Protein AF-A0A7E4VD84-F1 (afdb_monomer)

InterPro domains:
  IPR045860 Snake toxin-like superfamily [SSF57302] (5-70)

Nearest PDB structures (foldseek):
  1ywh-assembly2_C  TM=7.092E-01  e=3.746E+00  Homo sapiens
  6k62-assembly1_A  TM=5.270E-01  e=1.146E+00  Xanthomonas campestris pv. campestris str. 8004
  9b3k-assembly1_L  TM=2.750E-01  e=7.522E+00  Homo sapiens
  6mkd-assembly1_A  TM=3.014E-01  e=9.271E+00  Mus musculus

Secondary structure (DSSP, 8-state):
--SSS-----SSTT--EEEEEEEEETTEEEEEEEE-HHHHTTSTT-EEEEEETTEEEEEEEE-SSTTTTS--------HHHHHHHHHHHHH-

pLDDT: mean 76.94, std 16.7, range [30.11, 93.81]

Foldseek 3Di:
DCDPNDDDDAPDLLKWKKWKWWCPDPVDIDIDIDIDNVVCVVPEQHWDWDQDPNITMIMGIYNPDPPPRPDPPPPPVPVVVVVVVVVVVVVD

Radius of gyration: 18.11 Å; Cα contacts (8 Å, |Δi|>4): 133; chains: 1; bounding box: 52×37×32 Å

Organism: Panagrellus redivivus (NCBI:txid6233)

Sequence (92 aa):
MEYGSTSEECESETDYCYRFVADLNILSNVKKGGCSTYRCFLNQNKCIKQKIQGYDVDFCCCNKRDFCNTAHNRYNLSLFGLLFVFVFNYFV

Solvent-accessible surface area (backbone atoms only — not comparable to full-atom values): 5600 Å² total; per-residue (Å²): 84,72,70,66,103,52,52,71,80,66,92,48,95,76,33,19,32,30,25,41,37,35,50,76,50,102,88,42,70,51,75,51,71,51,67,35,42,79,86,25,68,93,36,69,67,37,71,47,77,46,75,57,97,86,28,53,30,42,43,33,23,28,67,90,52,88,63,60,49,51,82,78,80,77,70,78,78,52,70,68,63,58,50,55,53,54,52,54,65,70,76,102

Structure (mmCIF, N/CA/C/O backbone):
data_AF-A0A7E4VD84-F1
#
_entry.id   AF-A0A7E4VD84-F1
#
loop_
_atom_site.group_PDB
_atom_site.id
_atom_site.type_symbol
_atom_site.label_atom_id
_atom_site.label_alt_id
_atom_site.label_comp_id
_atom_site.label_asym_id
_atom_site.label_entity_id
_atom_site.label_seq_id
_atom_site.pdbx_PDB_ins_code
_atom_site.Cartn_x
_atom_site.Cartn_y
_atom_site.Cartn_z
_atom_site.occupancy
_atom_site.B_iso_or_equiv
_atom_site.auth_seq_id
_atom_site.auth_comp_id
_atom_site.auth_asym_id
_atom_site.auth_atom_id
_atom_site.pdbx_PDB_model_num
ATOM 1 N N . MET A 1 1 ? -7.196 4.182 -14.602 1.00 48.03 1 MET A N 1
ATOM 2 C CA . MET A 1 1 ? -7.545 3.860 -13.194 1.00 48.03 1 MET A CA 1
ATOM 3 C C . MET A 1 1 ? -9.021 4.221 -12.889 1.00 48.03 1 MET A C 1
ATOM 5 O O . MET A 1 1 ? -9.574 5.055 -13.569 1.00 48.03 1 MET A O 1
ATOM 9 N N . GLU A 1 2 ? -9.759 3.571 -11.991 1.00 30.11 2 GLU A N 1
ATOM 10 C CA . GLU A 1 2 ? -11.136 4.002 -11.648 1.00 30.11 2 GLU A CA 1
ATOM 11 C C . GLU A 1 2 ? -11.346 3.729 -10.159 1.00 30.11 2 GLU A C 1
ATOM 13 O O . GLU A 1 2 ? -11.243 2.591 -9.695 1.00 30.11 2 GLU A O 1
ATOM 18 N N . TYR A 1 3 ? -11.544 4.801 -9.397 1.00 36.00 3 TYR A N 1
ATOM 19 C CA . TYR A 1 3 ? -11.779 4.819 -7.958 1.00 36.00 3 TYR A CA 1
ATOM 20 C C . TYR A 1 3 ? -12.824 5.902 -7.647 1.00 36.00 3 TYR A C 1
ATOM 22 O O . TYR A 1 3 ? -12.490 7.056 -7.394 1.00 36.00 3 TYR A O 1
ATOM 30 N N . GLY A 1 4 ? -14.108 5.585 -7.840 1.00 52.66 4 GLY A N 1
ATOM 31 C CA . GLY A 1 4 ? -15.006 6.625 -8.365 1.00 52.66 4 GLY A CA 1
ATOM 32 C C . GLY A 1 4 ? -14.537 7.030 -9.772 1.00 52.66 4 GLY A C 1
ATOM 33 O O . GLY A 1 4 ? -13.541 6.510 -10.261 1.00 52.66 4 GLY A O 1
ATOM 34 N N . SER A 1 5 ? -15.217 7.927 -10.470 1.00 50.28 5 SER A N 1
ATOM 35 C CA . SER A 1 5 ? -14.956 8.215 -11.894 1.00 50.28 5 SER A CA 1
ATOM 36 C C . SER A 1 5 ? -13.596 8.883 -12.217 1.00 50.28 5 SER A C 1
ATOM 38 O O . SER A 1 5 ? -13.493 9.596 -13.211 1.00 50.28 5 SER A O 1
ATOM 40 N N . THR A 1 6 ? -12.554 8.714 -11.393 1.00 65.94 6 THR A N 1
ATOM 41 C CA . THR A 1 6 ? -11.224 9.301 -11.586 1.00 65.94 6 THR A CA 1
ATOM 42 C C . THR A 1 6 ? -10.117 8.247 -11.569 1.00 65.94 6 THR A C 1
ATOM 44 O O . THR A 1 6 ? -9.896 7.549 -10.575 1.00 65.94 6 THR A O 1
ATOM 47 N N . SER A 1 7 ? -9.411 8.166 -12.696 1.00 71.62 7 SER A N 1
ATOM 48 C CA . SER A 1 7 ? -8.099 7.547 -12.859 1.00 71.62 7 SER A CA 1
ATOM 49 C C . SER A 1 7 ? -6.980 8.525 -12.551 1.00 71.62 7 SER A C 1
ATOM 51 O O . SER A 1 7 ? -7.059 9.662 -13.005 1.00 71.62 7 SER A O 1
ATOM 53 N N . GLU A 1 8 ? -5.875 8.044 -11.994 1.00 84.06 8 GLU A N 1
ATOM 54 C CA . GLU A 1 8 ? -4.558 8.648 -12.222 1.00 84.06 8 GLU A CA 1
ATOM 55 C C . GLU A 1 8 ? -3.610 7.609 -12.831 1.00 84.06 8 GLU A C 1
ATOM 57 O O . GLU A 1 8 ? -3.876 6.412 -12.751 1.00 84.06 8 GLU A O 1
ATOM 62 N N . GLU A 1 9 ? -2.564 8.056 -13.511 1.00 86.56 9 GLU A N 1
ATOM 63 C CA . GLU A 1 9 ? -1.455 7.213 -13.960 1.00 86.56 9 GLU A CA 1
ATOM 64 C C . GLU A 1 9 ? -0.309 7.406 -12.963 1.00 86.56 9 GLU A C 1
ATOM 66 O O . GLU A 1 9 ? -0.073 8.532 -12.523 1.00 86.56 9 GLU A O 1
ATOM 71 N N . CYS A 1 10 ? 0.355 6.327 -12.540 1.00 88.31 10 CYS A N 1
ATOM 72 C CA . CYS A 1 10 ? 1.488 6.470 -11.630 1.00 88.31 10 CYS A CA 1
ATOM 73 C C . CYS A 1 10 ? 2.705 6.980 -12.415 1.00 88.31 10 CYS A C 1
ATOM 75 O O . CYS A 1 10 ? 3.032 6.425 -13.459 1.00 88.31 10 CYS A O 1
ATOM 77 N N . GLU A 1 11 ? 3.377 8.014 -11.910 1.00 87.12 11 GLU A N 1
ATOM 78 C CA . GLU A 1 11 ? 4.461 8.695 -12.632 1.00 87.12 11 GLU A CA 1
ATOM 79 C C . GLU A 1 11 ? 5.760 7.878 -12.675 1.00 87.12 11 GLU A C 1
ATOM 81 O O . GLU A 1 11 ? 6.545 8.013 -13.613 1.00 87.12 11 GLU A O 1
ATOM 86 N N . SER A 1 12 ? 6.003 7.037 -11.663 1.00 86.75 12 SER A N 1
ATOM 87 C CA . SER A 1 12 ? 7.224 6.236 -11.550 1.00 86.75 12 SER A CA 1
ATOM 88 C C . SER A 1 12 ? 6.954 4.738 -11.671 1.00 86.75 12 SER A C 1
ATOM 90 O O . SER A 1 12 ? 6.007 4.213 -11.091 1.00 86.75 12 SER A O 1
ATOM 92 N N . GLU A 1 13 ? 7.878 4.004 -12.297 1.00 83.31 13 GLU A N 1
ATOM 93 C CA . GLU A 1 13 ? 7.889 2.532 -12.281 1.00 83.31 13 GLU A CA 1
ATOM 94 C C . GLU A 1 13 ? 8.030 1.952 -10.860 1.00 83.31 13 GLU A C 1
ATOM 96 O O . GLU A 1 13 ? 7.659 0.807 -10.599 1.00 83.31 13 GLU A O 1
ATOM 101 N N . THR A 1 14 ? 8.560 2.739 -9.916 1.00 87.69 14 THR A N 1
ATOM 102 C CA . THR A 1 14 ? 8.669 2.344 -8.504 1.00 87.69 14 THR A CA 1
ATOM 103 C C . THR A 1 14 ? 7.396 2.594 -7.705 1.00 87.69 14 THR A C 1
ATOM 105 O O . THR A 1 14 ? 7.340 2.219 -6.529 1.00 87.69 14 THR A O 1
ATOM 108 N N . ASP A 1 15 ? 6.396 3.253 -8.292 1.00 92.19 15 ASP A N 1
ATOM 109 C CA . ASP A 1 15 ? 5.161 3.554 -7.591 1.00 92.19 15 ASP A CA 1
ATOM 110 C C . ASP A 1 15 ? 4.314 2.307 -7.363 1.00 92.19 15 ASP A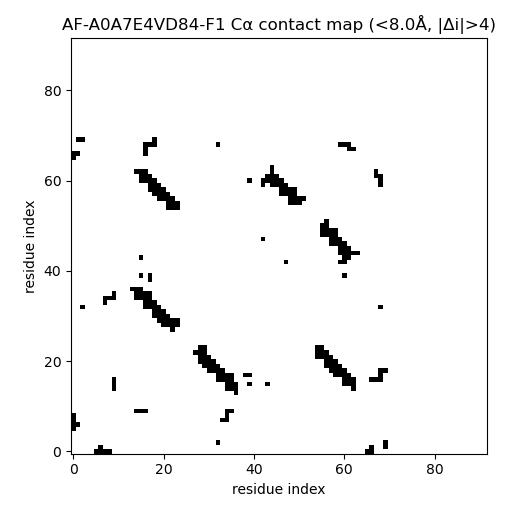 C 1
ATOM 112 O O . ASP A 1 15 ? 4.299 1.331 -8.114 1.00 92.19 15 ASP A O 1
ATOM 116 N N . TYR A 1 16 ? 3.567 2.373 -6.269 1.00 93.81 16 TYR A N 1
ATOM 117 C CA . TYR A 1 16 ? 2.584 1.375 -5.901 1.00 93.81 16 TYR A CA 1
ATOM 118 C C . TYR A 1 16 ? 1.211 2.024 -5.902 1.00 93.81 16 TYR A C 1
ATOM 120 O O . TYR A 1 16 ? 1.021 3.115 -5.362 1.00 93.81 16 TYR A O 1
ATOM 128 N N . CYS A 1 17 ? 0.227 1.307 -6.426 1.00 93.25 17 CYS A N 1
ATOM 129 C CA . CYS A 1 17 ? -1.167 1.607 -6.170 1.00 93.25 17 CYS A CA 1
ATOM 130 C C . CYS A 1 17 ? -1.455 1.309 -4.693 1.00 93.25 17 CYS A C 1
ATOM 132 O O . CYS A 1 17 ? -1.289 0.172 -4.243 1.00 93.25 17 CYS A O 1
ATOM 134 N N . TYR A 1 18 ? -1.917 2.303 -3.939 1.00 92.50 18 TYR A N 1
ATOM 135 C CA . TYR A 1 18 ? -2.360 2.128 -2.562 1.00 92.50 18 TYR A CA 1
ATOM 136 C C . TYR A 1 18 ? -3.880 2.219 -2.442 1.00 92.50 18 TYR A C 1
ATOM 138 O O . TYR A 1 18 ? -4.561 2.903 -3.213 1.00 92.50 18 TYR A O 1
ATOM 146 N N . ARG A 1 19 ? -4.413 1.529 -1.438 1.00 91.00 19 ARG A N 1
ATOM 147 C CA . ARG A 1 19 ? -5.799 1.609 -0.985 1.00 91.00 19 ARG A CA 1
ATOM 148 C C . ARG A 1 19 ? -5.800 1.782 0.521 1.00 91.00 19 ARG A C 1
ATOM 150 O O . ARG A 1 19 ? -5.136 1.037 1.228 1.00 91.00 19 ARG A O 1
ATOM 157 N N . PHE A 1 20 ? -6.581 2.733 0.990 1.00 88.88 20 PHE A N 1
ATOM 158 C CA . PHE A 1 20 ? -6.827 3.009 2.391 1.00 88.88 20 PHE A CA 1
ATOM 159 C C . PHE A 1 20 ? -8.329 2.908 2.639 1.00 88.88 20 PHE A C 1
ATOM 161 O O . PHE A 1 20 ? -9.120 3.580 1.970 1.00 88.88 20 PHE A O 1
ATOM 168 N N . VAL A 1 21 ? -8.721 2.055 3.576 1.00 88.12 21 VAL A N 1
ATOM 169 C CA . VAL A 1 21 ? -10.097 1.933 4.052 1.00 88.12 21 VAL A CA 1
ATOM 170 C C . VAL A 1 21 ? -10.082 2.144 5.556 1.00 88.12 21 VAL A C 1
ATOM 172 O O . VAL A 1 21 ? -9.357 1.444 6.248 1.00 88.12 21 VAL A O 1
ATOM 175 N N . ALA A 1 22 ? -10.852 3.104 6.053 1.00 87.31 22 ALA A N 1
ATOM 176 C CA . ALA A 1 22 ? -11.090 3.270 7.480 1.00 87.31 22 ALA A CA 1
ATOM 177 C C . ALA A 1 22 ? -12.573 3.044 7.762 1.00 87.31 22 ALA A C 1
ATOM 179 O O . ALA A 1 22 ? -13.420 3.762 7.215 1.00 87.31 22 ALA A O 1
ATOM 180 N N . ASP A 1 23 ? -12.862 2.058 8.606 1.00 83.19 23 ASP A N 1
ATOM 181 C CA . ASP A 1 23 ? -14.214 1.785 9.079 1.00 83.19 23 ASP A CA 1
ATOM 182 C C . ASP A 1 23 ? -14.496 2.726 10.255 1.00 83.19 23 ASP A C 1
ATOM 184 O O . ASP A 1 23 ? -14.027 2.514 11.376 1.00 83.19 23 ASP A O 1
ATOM 188 N N . LEU A 1 24 ? -15.208 3.824 9.977 1.00 74.88 24 LEU A N 1
ATOM 189 C CA . LEU A 1 24 ? -15.490 4.865 10.965 1.00 74.88 24 LEU A CA 1
ATOM 190 C C . LEU A 1 24 ? -16.771 4.606 11.762 1.00 74.88 24 LEU A C 1
ATOM 192 O O . LEU A 1 24 ? -16.953 5.305 12.751 1.00 74.88 24 LEU A O 1
ATOM 196 N N . ASN A 1 25 ? -17.643 3.679 11.321 1.00 68.44 25 ASN A N 1
ATOM 197 C CA . ASN A 1 25 ? -18.783 3.033 12.012 1.00 68.44 25 ASN A CA 1
ATOM 198 C C . ASN A 1 25 ? -19.678 2.299 10.973 1.00 68.44 25 ASN A C 1
ATOM 200 O O . ASN A 1 25 ? -19.414 2.363 9.777 1.00 68.44 25 ASN A O 1
ATOM 204 N N . ILE A 1 26 ? -20.785 1.658 11.398 1.00 60.53 26 ILE A N 1
ATOM 205 C CA . ILE A 1 26 ? -21.742 0.912 10.531 1.00 60.53 26 ILE A CA 1
ATOM 206 C C . ILE A 1 26 ? -22.229 1.728 9.310 1.00 60.53 26 ILE A C 1
ATOM 208 O O . ILE A 1 26 ? -22.573 1.153 8.279 1.00 60.53 26 ILE A O 1
ATOM 212 N N . LEU A 1 27 ? -22.255 3.062 9.413 1.00 60.16 27 LEU A N 1
ATOM 213 C CA . LEU A 1 27 ? -22.831 3.955 8.404 1.00 60.16 27 LEU A CA 1
ATOM 214 C C . LEU A 1 27 ? -21.790 4.695 7.541 1.00 60.16 27 LEU A C 1
ATOM 216 O O . LEU A 1 27 ? -22.165 5.312 6.545 1.00 60.16 27 LEU A O 1
ATOM 220 N N . SER A 1 28 ? -20.499 4.666 7.892 1.00 65.56 28 SER A N 1
ATOM 221 C CA . SER A 1 28 ? -19.475 5.459 7.201 1.00 65.56 28 SER A CA 1
ATOM 222 C C . SER A 1 28 ? -18.140 4.726 7.081 1.00 65.56 28 SER A C 1
ATOM 224 O O . SER A 1 28 ? -17.448 4.465 8.061 1.00 65.56 28 SER A O 1
ATOM 226 N N . ASN A 1 29 ? -17.743 4.467 5.833 1.00 75.81 29 ASN A N 1
ATOM 227 C CA . ASN A 1 29 ? -16.431 3.923 5.496 1.00 75.81 29 ASN A CA 1
ATOM 228 C C . ASN A 1 29 ? -15.697 4.926 4.615 1.00 75.81 29 ASN A C 1
ATOM 230 O O . ASN A 1 29 ? -16.165 5.265 3.525 1.00 75.81 29 ASN A O 1
ATOM 234 N N . VAL A 1 30 ? -14.536 5.389 5.072 1.00 82.12 30 VAL A N 1
ATOM 235 C CA . VAL A 1 30 ? -13.676 6.255 4.266 1.00 82.12 30 VAL A CA 1
ATOM 236 C C . VAL A 1 30 ? -12.828 5.371 3.377 1.00 82.12 30 VAL A C 1
ATOM 238 O O . VAL A 1 30 ? -12.068 4.536 3.854 1.00 82.12 30 VAL A O 1
ATOM 241 N N . LYS A 1 31 ? -12.963 5.565 2.069 1.00 85.75 31 LYS A N 1
ATOM 242 C CA . LYS A 1 31 ? -12.224 4.845 1.038 1.00 85.75 31 LYS A CA 1
ATOM 243 C C . LYS A 1 31 ? -11.373 5.862 0.280 1.00 85.75 31 LYS A C 1
ATOM 245 O O . LYS A 1 31 ? -11.915 6.788 -0.317 1.00 85.75 31 LYS A O 1
ATOM 250 N N . LYS A 1 32 ? -10.050 5.706 0.320 1.00 88.00 32 LYS A N 1
ATOM 251 C CA . LYS A 1 32 ? -9.100 6.479 -0.490 1.00 88.00 32 LYS A CA 1
ATOM 252 C C . LYS A 1 32 ? -8.162 5.552 -1.265 1.00 88.00 32 LYS A C 1
ATOM 254 O O . LYS A 1 32 ? -7.768 4.504 -0.759 1.00 88.00 32 LYS A O 1
ATOM 259 N N . GLY A 1 33 ? -7.791 5.928 -2.482 1.00 89.69 33 GLY A N 1
ATOM 260 C CA . GLY A 1 33 ? -6.802 5.221 -3.294 1.00 89.69 33 GLY A CA 1
ATOM 261 C C . GLY A 1 33 ? -5.941 6.199 -4.088 1.00 89.69 33 GLY A C 1
ATOM 262 O O . GLY A 1 33 ? -6.298 7.371 -4.185 1.00 89.69 33 GLY A O 1
ATOM 263 N N . GLY A 1 34 ? -4.808 5.720 -4.598 1.00 91.12 34 GLY A N 1
ATOM 264 C CA . GLY A 1 34 ? -3.922 6.476 -5.489 1.00 91.12 34 GLY A CA 1
ATOM 265 C C . GLY A 1 34 ? -2.573 5.787 -5.715 1.00 91.12 34 GLY A C 1
ATOM 266 O O . GLY A 1 34 ? -2.437 4.607 -5.390 1.00 91.12 34 GLY A O 1
ATOM 267 N N . CYS A 1 35 ? -1.581 6.524 -6.207 1.00 92.44 35 CYS A N 1
ATOM 268 C CA . CYS A 1 35 ? -0.201 6.089 -6.444 1.00 92.44 35 CYS A CA 1
ATOM 269 C C . CYS A 1 35 ? 0.766 6.655 -5.388 1.00 92.44 35 CYS A C 1
ATOM 271 O O . CYS A 1 35 ? 0.664 7.815 -4.988 1.00 92.44 35 CYS A O 1
ATOM 273 N N . SER A 1 36 ? 1.695 5.839 -4.875 1.00 92.38 36 SER A N 1
ATOM 274 C CA . SER A 1 36 ? 2.794 6.321 -4.026 1.00 92.38 36 SER A CA 1
ATOM 275 C C . SER A 1 36 ? 3.914 5.294 -3.839 1.00 92.38 36 SER A C 1
ATOM 277 O O . SER A 1 36 ? 3.675 4.203 -3.323 1.00 92.38 36 SER A O 1
ATOM 279 N N . THR A 1 37 ? 5.159 5.689 -4.112 1.00 91.31 37 THR A N 1
ATOM 280 C CA . THR A 1 37 ? 6.356 4.946 -3.680 1.00 91.31 37 THR A CA 1
ATOM 281 C C . THR A 1 37 ? 6.529 4.991 -2.149 1.00 91.31 37 THR A C 1
ATOM 283 O O . THR A 1 37 ? 6.585 3.956 -1.482 1.00 91.31 37 THR A O 1
ATOM 286 N N . TYR A 1 38 ? 6.565 6.190 -1.550 1.00 90.56 38 TYR A N 1
ATOM 287 C CA . TYR A 1 38 ? 6.937 6.368 -0.136 1.00 90.56 38 TYR A CA 1
ATOM 288 C C . TYR A 1 38 ? 5.957 5.734 0.856 1.00 90.56 38 TYR A C 1
ATOM 290 O O . TYR A 1 38 ? 6.382 5.123 1.836 1.00 90.5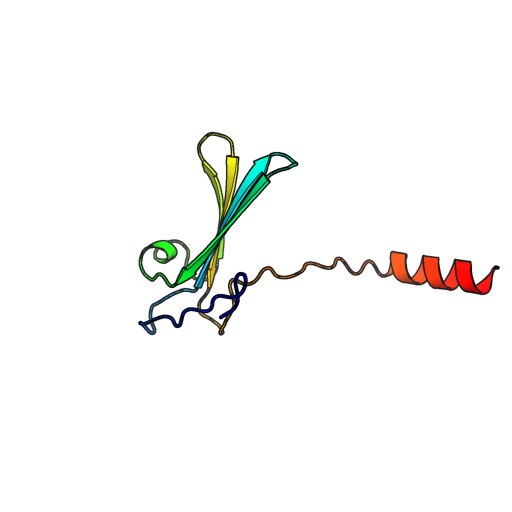6 38 TYR A O 1
ATOM 298 N N . ARG A 1 39 ? 4.644 5.828 0.609 1.00 89.56 39 ARG A N 1
ATOM 299 C CA . ARG A 1 39 ? 3.630 5.246 1.512 1.00 89.56 39 ARG A CA 1
ATOM 300 C C . ARG A 1 39 ? 3.676 3.719 1.532 1.00 89.56 39 ARG A C 1
ATOM 302 O O . ARG A 1 39 ? 3.300 3.103 2.525 1.00 89.56 39 ARG A O 1
ATOM 309 N N . CYS A 1 40 ? 4.149 3.120 0.445 1.00 92.62 40 CYS A N 1
ATOM 310 C CA . CYS A 1 40 ? 4.209 1.678 0.267 1.00 92.62 40 CYS A CA 1
ATOM 311 C C . CYS A 1 40 ? 5.593 1.084 0.537 1.00 92.62 40 CYS A C 1
ATOM 313 O O . CYS A 1 40 ? 5.718 -0.139 0.544 1.00 92.62 40 CYS A O 1
ATOM 315 N N . PHE A 1 41 ? 6.602 1.908 0.847 1.00 90.75 41 PHE A N 1
ATOM 316 C CA . PHE A 1 41 ? 7.983 1.474 1.075 1.00 90.75 41 PHE A CA 1
ATOM 317 C C . PHE A 1 41 ? 8.091 0.310 2.074 1.00 90.75 41 PHE A C 1
ATOM 319 O O . PHE A 1 41 ? 8.764 -0.682 1.801 1.00 90.75 41 PHE A O 1
ATOM 326 N N . LEU A 1 42 ? 7.359 0.389 3.191 1.00 89.69 42 LEU A N 1
ATOM 327 C CA . LEU A 1 42 ? 7.351 -0.640 4.240 1.00 89.69 42 LEU A CA 1
ATOM 328 C C . LEU A 1 42 ? 6.356 -1.781 3.980 1.00 89.69 42 LEU A C 1
ATOM 330 O O . LEU A 1 42 ? 6.421 -2.823 4.635 1.00 89.69 42 LEU A O 1
ATOM 334 N N . ASN A 1 43 ? 5.420 -1.601 3.044 1.00 89.50 43 ASN A N 1
ATOM 335 C CA . ASN A 1 43 ? 4.275 -2.487 2.837 1.00 89.50 43 ASN A CA 1
ATOM 336 C C . ASN A 1 43 ? 4.077 -2.877 1.373 1.00 89.50 43 ASN A C 1
ATOM 338 O O . ASN A 1 43 ? 2.952 -2.980 0.897 1.00 89.50 43 ASN A O 1
ATOM 342 N N . GLN A 1 44 ? 5.173 -3.137 0.670 1.00 92.88 44 GLN A N 1
ATOM 343 C CA . GLN A 1 44 ? 5.151 -3.520 -0.737 1.00 92.88 44 GLN A CA 1
ATOM 344 C C . GLN A 1 44 ? 4.305 -4.783 -0.951 1.00 92.88 44 GLN A C 1
ATOM 346 O O . GLN A 1 44 ? 4.519 -5.801 -0.291 1.00 92.88 44 GLN A O 1
ATOM 351 N N . ASN A 1 45 ? 3.348 -4.713 -1.881 1.00 91.62 45 ASN A N 1
ATOM 352 C CA . ASN A 1 45 ? 2.498 -5.839 -2.291 1.00 91.62 45 ASN A CA 1
ATOM 353 C C . ASN A 1 45 ? 1.760 -6.564 -1.146 1.00 91.62 45 ASN A C 1
ATOM 355 O O . ASN A 1 45 ? 1.467 -7.757 -1.260 1.00 91.62 45 ASN A O 1
ATOM 359 N N . LYS A 1 46 ? 1.448 -5.865 -0.047 1.00 91.12 46 LYS A N 1
ATOM 360 C CA . LYS A 1 46 ? 0.722 -6.431 1.095 1.00 91.12 46 LYS A CA 1
ATOM 361 C C . LYS A 1 46 ? -0.330 -5.467 1.638 1.00 91.12 46 LYS A C 1
ATOM 363 O O . LYS A 1 46 ? -0.281 -4.264 1.389 1.00 91.12 46 LYS A O 1
ATOM 368 N N . CYS A 1 47 ? -1.267 -6.024 2.398 1.00 91.06 47 CYS A N 1
ATOM 369 C CA . CYS A 1 47 ? -2.228 -5.271 3.194 1.00 91.06 47 CYS A CA 1
ATOM 370 C C . CYS A 1 47 ? -1.847 -5.353 4.667 1.00 91.06 47 CYS A C 1
ATOM 372 O O . CYS A 1 47 ? -1.486 -6.425 5.157 1.00 91.06 47 CYS A O 1
ATOM 374 N N . ILE A 1 48 ? -1.944 -4.232 5.367 1.00 91.94 48 ILE A N 1
ATOM 375 C CA . ILE A 1 48 ? -1.788 -4.158 6.812 1.00 91.94 48 ILE A CA 1
ATOM 376 C C . ILE A 1 48 ? -3.079 -3.643 7.431 1.00 91.94 48 ILE A C 1
ATOM 378 O O . ILE A 1 48 ? -3.700 -2.710 6.928 1.00 91.94 48 ILE A O 1
ATOM 382 N N . LYS A 1 49 ? -3.454 -4.254 8.552 1.00 91.06 49 LYS A N 1
ATOM 383 C CA . LYS A 1 49 ? -4.559 -3.793 9.382 1.00 91.06 49 LYS A CA 1
ATOM 384 C C . LYS A 1 49 ? -3.993 -3.140 10.624 1.00 91.06 49 LYS A C 1
ATOM 386 O O . LYS A 1 49 ? -3.159 -3.737 11.305 1.00 91.06 49 LYS A O 1
ATOM 391 N N . GLN A 1 50 ? -4.419 -1.919 10.900 1.00 88.75 50 GLN A N 1
ATOM 392 C CA . GLN A 1 50 ? -3.954 -1.151 12.047 1.00 88.75 50 GLN A CA 1
ATOM 393 C C . GLN A 1 50 ? -5.124 -0.446 12.714 1.00 88.75 50 GLN A C 1
ATOM 395 O O . GLN A 1 50 ? -6.069 -0.036 12.048 1.00 88.75 50 GLN A O 1
ATOM 400 N N . LYS A 1 51 ? -5.035 -0.269 14.033 1.00 88.75 51 LYS A N 1
ATOM 401 C CA . LYS A 1 51 ? -5.969 0.577 14.772 1.00 88.75 51 LYS A CA 1
ATOM 402 C C . LYS A 1 51 ? -5.405 1.983 14.881 1.00 88.75 51 LYS A C 1
ATOM 404 O O . LYS A 1 51 ? -4.388 2.182 15.541 1.00 88.75 51 LYS A O 1
ATOM 409 N N . ILE A 1 52 ? -6.067 2.951 14.254 1.00 84.69 52 ILE A N 1
ATOM 410 C CA . ILE A 1 52 ? -5.697 4.369 14.317 1.00 84.69 52 ILE A CA 1
ATOM 411 C C . ILE A 1 52 ? -6.834 5.112 15.008 1.00 84.69 52 ILE A C 1
ATOM 413 O O . ILE A 1 52 ? -7.959 5.111 14.522 1.00 84.69 52 ILE A O 1
ATOM 417 N N . GLN A 1 53 ? -6.550 5.728 16.160 1.00 84.00 53 GLN A N 1
ATOM 418 C CA . GLN A 1 53 ? -7.546 6.474 16.949 1.00 84.00 53 GLN A CA 1
ATOM 419 C C . GLN A 1 53 ? -8.815 5.658 17.286 1.00 84.00 53 GLN A C 1
ATOM 421 O O . GLN A 1 53 ? -9.904 6.208 17.397 1.00 84.00 53 GLN A O 1
ATOM 426 N N . GLY A 1 54 ? -8.674 4.337 17.446 1.00 84.50 54 GLY A N 1
ATOM 427 C CA . GLY A 1 54 ? -9.786 3.425 17.741 1.00 84.50 54 GLY A CA 1
ATOM 428 C C . GLY A 1 54 ? -10.507 2.858 16.514 1.00 84.50 54 GLY A C 1
ATOM 429 O O . GLY A 1 54 ? -11.273 1.912 16.676 1.00 84.50 54 GLY A O 1
ATOM 430 N N . TYR A 1 55 ? -10.215 3.356 15.310 1.00 85.88 55 TYR A N 1
ATOM 431 C CA . TYR A 1 55 ? -10.787 2.862 14.057 1.00 85.88 55 TYR A CA 1
ATOM 432 C C . TYR A 1 55 ? -9.917 1.780 13.427 1.00 85.88 55 TYR A C 1
ATOM 434 O O . TYR A 1 55 ? -8.687 1.898 13.412 1.00 85.88 55 TYR A O 1
ATOM 442 N N . ASP A 1 56 ? -10.558 0.750 12.880 1.00 87.94 56 ASP A N 1
ATOM 443 C CA . ASP A 1 56 ? -9.883 -0.274 12.091 1.00 87.94 56 ASP A CA 1
ATOM 444 C C . ASP A 1 56 ? -9.592 0.272 10.688 1.00 87.94 56 ASP A C 1
ATOM 446 O O . ASP A 1 56 ? -10.482 0.680 9.938 1.00 87.94 56 ASP A O 1
ATOM 450 N N . VAL A 1 57 ? -8.306 0.306 10.356 1.00 89.12 57 VAL A N 1
ATOM 451 C CA . VAL A 1 57 ? -7.780 0.811 9.094 1.00 89.12 57 VAL A CA 1
ATOM 452 C C . VAL A 1 57 ? -7.140 -0.335 8.327 1.00 89.12 57 VAL A C 1
ATOM 454 O O . VAL A 1 57 ? -6.252 -1.013 8.843 1.00 89.12 57 VAL A O 1
ATOM 457 N N . ASP A 1 58 ? -7.558 -0.518 7.079 1.00 90.19 58 ASP A N 1
ATOM 458 C CA . A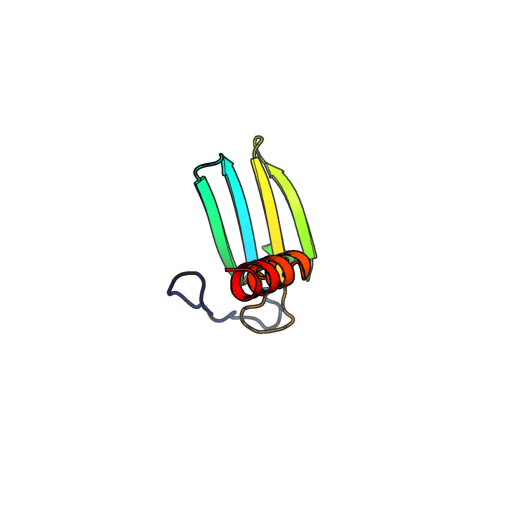SP A 1 58 ? -6.960 -1.435 6.113 1.00 90.19 58 ASP A CA 1
ATOM 459 C C . ASP A 1 58 ? -6.177 -0.636 5.066 1.00 90.19 58 ASP A C 1
ATOM 461 O O . ASP A 1 58 ? -6.742 0.155 4.301 1.00 90.19 58 ASP A O 1
ATOM 465 N N . PHE A 1 59 ? -4.859 -0.821 5.052 1.00 91.81 59 PHE A N 1
ATOM 466 C CA . PHE A 1 59 ? -3.955 -0.176 4.109 1.00 91.81 59 PHE A CA 1
ATOM 467 C C . PHE A 1 59 ? -3.259 -1.224 3.244 1.00 91.81 59 PHE A C 1
ATOM 469 O O . PHE A 1 59 ? -2.436 -1.999 3.730 1.00 91.81 59 PHE A O 1
ATOM 476 N N . CYS A 1 60 ? -3.571 -1.229 1.952 1.00 92.25 60 CYS A N 1
ATOM 477 C CA . CYS A 1 60 ? -3.018 -2.145 0.961 1.00 92.25 60 CYS A CA 1
ATOM 478 C C . CYS A 1 60 ? -2.154 -1.403 -0.049 1.00 92.25 60 CYS A C 1
ATOM 480 O O . CYS A 1 60 ? -2.539 -0.334 -0.513 1.00 92.25 60 CYS A O 1
ATOM 482 N N . CYS A 1 61 ? -1.055 -2.022 -0.464 1.00 93.69 61 CYS A N 1
ATOM 483 C CA . CYS A 1 61 ? -0.245 -1.573 -1.591 1.00 93.69 61 CYS A CA 1
ATOM 484 C C . CYS A 1 61 ? -0.038 -2.704 -2.592 1.00 93.69 61 CYS A C 1
ATOM 486 O O . CYS A 1 61 ? 0.090 -3.865 -2.203 1.00 93.69 61 CYS A O 1
ATOM 488 N N . CYS A 1 62 ? 0.045 -2.369 -3.876 1.00 93.25 62 CYS A N 1
ATOM 489 C CA . CYS A 1 62 ? 0.322 -3.316 -4.948 1.00 93.25 62 CYS A CA 1
ATOM 490 C C . CYS A 1 62 ? 0.900 -2.607 -6.182 1.00 93.25 62 CYS A C 1
ATOM 492 O O . CYS A 1 62 ? 0.595 -1.445 -6.421 1.00 93.25 62 CYS A O 1
ATOM 494 N N . ASN A 1 63 ? 1.718 -3.301 -6.971 1.00 93.06 63 ASN A N 1
ATOM 495 C CA . ASN A 1 63 ? 2.263 -2.772 -8.234 1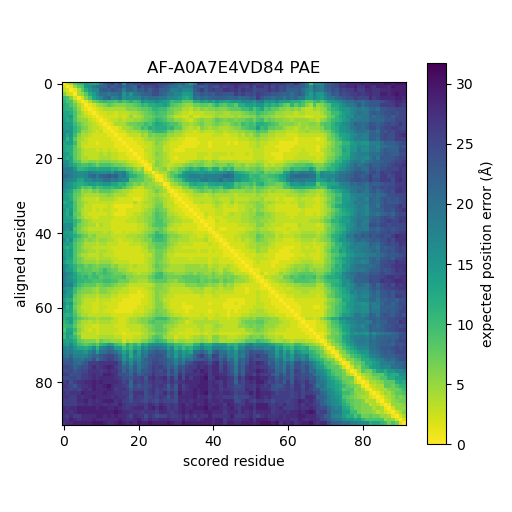.00 93.06 63 ASN A CA 1
ATOM 496 C C . ASN A 1 63 ? 2.335 -3.827 -9.355 1.00 93.06 63 ASN A C 1
ATOM 498 O O . ASN A 1 63 ? 3.064 -3.672 -10.323 1.00 93.06 63 ASN A O 1
ATOM 502 N N . LYS A 1 64 ? 1.597 -4.936 -9.221 1.00 87.88 64 LYS A N 1
ATOM 503 C CA . LYS A 1 64 ? 1.683 -6.073 -10.15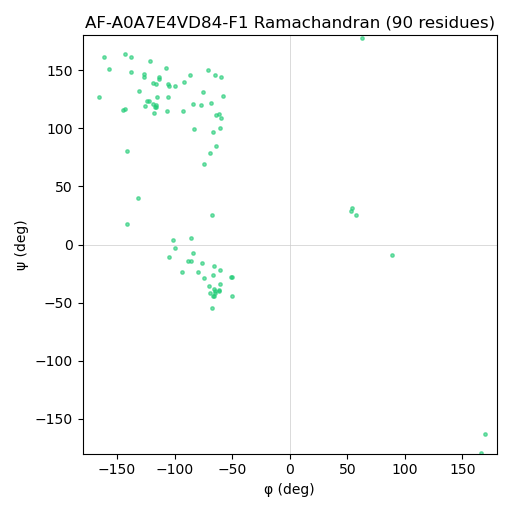7 1.00 87.88 64 LYS A CA 1
ATOM 504 C C . LYS A 1 64 ? 0.912 -5.883 -11.464 1.00 87.88 64 LYS A C 1
ATOM 506 O O . LYS A 1 64 ? 1.156 -6.614 -12.415 1.00 87.88 64 LYS A O 1
ATOM 511 N N . ARG A 1 65 ? -0.097 -5.013 -11.460 1.00 87.06 65 ARG A N 1
ATOM 512 C CA . ARG A 1 65 ? -0.985 -4.748 -12.597 1.00 87.06 65 ARG A CA 1
ATOM 513 C C . ARG A 1 65 ? -1.691 -3.418 -12.404 1.00 87.06 65 ARG A C 1
ATOM 515 O O . ARG A 1 65 ? -1.875 -2.981 -11.264 1.00 87.06 65 ARG A O 1
ATOM 522 N N . ASP A 1 66 ? -2.213 -2.881 -13.491 1.00 87.06 66 ASP A N 1
ATOM 523 C CA . ASP A 1 66 ? -3.065 -1.703 -13.440 1.00 87.06 66 ASP A CA 1
ATOM 524 C C . ASP A 1 66 ? -4.314 -1.972 -12.589 1.00 87.06 66 ASP A C 1
ATOM 526 O O . ASP A 1 66 ? -4.880 -3.077 -12.578 1.00 87.06 66 ASP A O 1
ATOM 530 N N . PHE A 1 67 ? -4.757 -0.940 -11.864 1.00 85.44 67 PHE A N 1
ATOM 531 C CA . PHE A 1 67 ? -5.950 -0.981 -11.010 1.00 85.44 67 PHE A CA 1
ATOM 532 C C . PHE A 1 67 ? -5.905 -2.082 -9.932 1.00 85.44 67 PHE A C 1
ATOM 534 O O . PHE A 1 67 ? -6.950 -2.568 -9.486 1.00 85.44 67 PHE A O 1
ATOM 541 N N . CYS A 1 68 ? -4.724 -2.527 -9.496 1.00 87.88 68 CYS A N 1
ATOM 542 C CA . CYS A 1 68 ? -4.616 -3.608 -8.509 1.00 87.88 68 CYS A CA 1
ATOM 543 C C . CYS A 1 68 ? -5.182 -3.237 -7.122 1.00 87.88 68 CYS A C 1
ATOM 545 O O . CYS A 1 68 ? -5.497 -4.126 -6.334 1.00 87.88 68 CYS A O 1
ATOM 547 N N . ASN A 1 69 ? -5.340 -1.940 -6.831 1.00 85.81 69 ASN A N 1
ATOM 548 C CA . ASN A 1 69 ? -5.913 -1.399 -5.596 1.00 85.81 69 ASN A CA 1
ATOM 549 C C . ASN A 1 69 ? -7.451 -1.288 -5.628 1.00 85.81 69 ASN A C 1
ATOM 551 O O . ASN A 1 69 ? -8.054 -0.755 -4.692 1.00 85.81 69 ASN A O 1
ATOM 555 N N . THR A 1 70 ?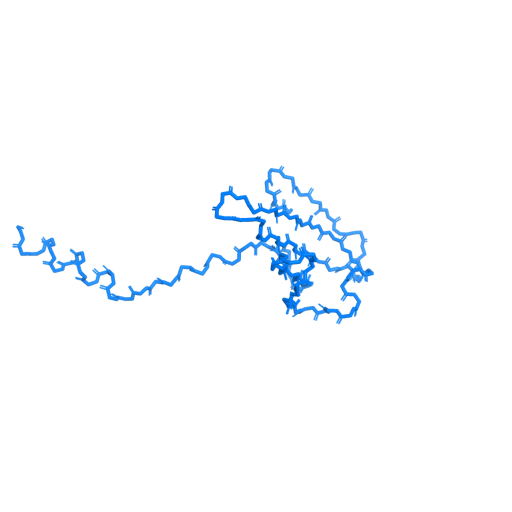 -8.098 -1.788 -6.684 1.00 82.75 70 THR A N 1
ATOM 556 C CA . THR A 1 70 ? -9.556 -1.939 -6.728 1.00 82.75 70 THR A CA 1
ATOM 557 C C . THR A 1 70 ? -10.015 -2.961 -5.690 1.00 82.75 70 THR A C 1
ATOM 559 O O . THR A 1 70 ? -9.314 -3.920 -5.358 1.00 82.75 70 THR A O 1
ATOM 562 N N . ALA A 1 71 ? -11.198 -2.742 -5.114 1.00 67.06 71 ALA A N 1
ATOM 563 C CA . ALA A 1 71 ? -11.758 -3.694 -4.169 1.00 67.06 71 ALA A CA 1
ATOM 564 C C . ALA A 1 71 ? -11.969 -5.038 -4.877 1.00 67.06 71 ALA A C 1
ATOM 566 O O . ALA A 1 71 ? -12.830 -5.144 -5.746 1.00 67.06 71 ALA A O 1
ATOM 567 N N . HIS A 1 72 ? -11.213 -6.071 -4.494 1.00 56.72 72 HIS A N 1
ATOM 568 C CA . HIS A 1 72 ? -11.578 -7.435 -4.856 1.00 56.72 72 HIS A CA 1
ATOM 569 C C . HIS A 1 72 ? -12.955 -7.695 -4.256 1.00 56.72 72 HIS A C 1
ATOM 571 O O . HIS A 1 72 ? -13.101 -7.792 -3.035 1.00 56.72 72 HIS A O 1
ATOM 577 N N . ASN A 1 73 ? -13.967 -7.767 -5.115 1.00 46.03 73 ASN A N 1
ATOM 578 C CA . ASN A 1 73 ? -15.290 -8.179 -4.706 1.00 46.03 73 ASN A CA 1
ATOM 579 C C . ASN A 1 73 ? -15.165 -9.653 -4.306 1.00 46.03 73 ASN A C 1
ATOM 581 O O . ASN A 1 73 ? -15.091 -10.550 -5.144 1.00 46.03 73 ASN A O 1
ATOM 585 N N . ARG A 1 74 ? -15.012 -9.902 -3.003 1.00 46.66 74 ARG A N 1
ATOM 586 C CA . ARG A 1 74 ? -15.061 -11.239 -2.418 1.00 46.66 74 ARG A CA 1
ATOM 587 C C . ARG A 1 74 ? -16.530 -11.640 -2.419 1.00 46.66 74 ARG A C 1
ATOM 589 O O . ARG A 1 74 ? -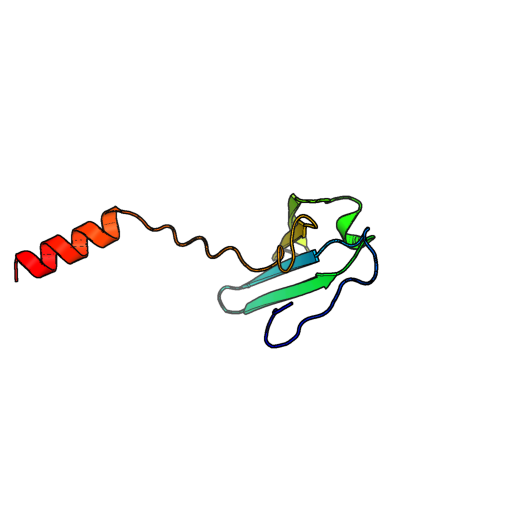17.151 -11.700 -1.363 1.00 46.66 74 ARG A O 1
ATOM 596 N N . TYR A 1 75 ? -17.104 -11.882 -3.598 1.00 44.31 75 TYR A N 1
ATOM 597 C CA . TYR A 1 75 ? -18.302 -12.699 -3.659 1.00 44.31 75 TYR A CA 1
ATOM 598 C C . TYR A 1 75 ? -17.865 -14.048 -3.087 1.00 44.31 75 TYR A C 1
ATOM 600 O O . TYR A 1 75 ? -17.185 -14.828 -3.752 1.00 44.31 75 TYR A O 1
ATOM 608 N N . ASN A 1 76 ? -18.178 -14.302 -1.818 1.00 48.19 76 ASN A N 1
ATOM 609 C CA . ASN A 1 76 ? -18.299 -15.668 -1.345 1.00 48.19 76 ASN A CA 1
ATOM 610 C C . ASN A 1 76 ? -19.475 -16.234 -2.135 1.00 48.19 76 ASN A C 1
ATOM 612 O O . ASN A 1 76 ? -20.620 -16.161 -1.692 1.00 48.19 76 ASN A O 1
ATOM 616 N N . LEU A 1 77 ? -19.204 -16.718 -3.348 1.00 49.97 77 LEU A N 1
ATOM 617 C CA . LEU A 1 77 ? -20.154 -17.5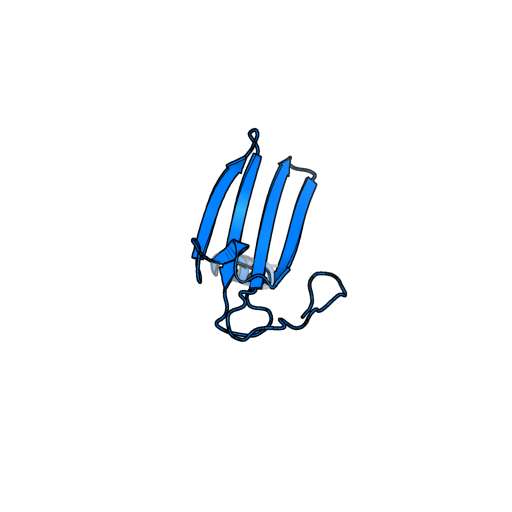05 -4.108 1.00 49.97 77 LEU A CA 1
ATOM 618 C C . LEU A 1 77 ? -20.266 -18.838 -3.368 1.00 49.97 77 LEU A C 1
ATOM 620 O O . LEU A 1 77 ? -19.604 -19.820 -3.690 1.00 49.97 77 LEU A O 1
ATOM 624 N N . SER A 1 78 ? -21.032 -18.825 -2.280 1.00 56.88 78 SER A N 1
ATOM 625 C CA . SER A 1 78 ? -21.386 -20.029 -1.558 1.00 56.88 78 SER A CA 1
ATOM 626 C C . SER A 1 78 ? -22.224 -20.866 -2.512 1.00 56.88 78 SER A C 1
ATOM 628 O O . SER A 1 78 ? -23.348 -20.488 -2.846 1.00 56.88 78 SER A O 1
ATOM 630 N N . LEU A 1 79 ? -21.675 -21.996 -2.965 1.00 56.69 79 LEU A N 1
ATOM 631 C CA . LEU A 1 79 ? -22.373 -22.966 -3.816 1.00 56.69 79 LEU A CA 1
ATOM 632 C C . LEU A 1 79 ? -23.749 -23.357 -3.231 1.00 56.69 79 LEU A C 1
ATOM 634 O O . LEU A 1 79 ? -24.684 -23.655 -3.970 1.00 56.69 79 LEU A O 1
ATOM 638 N N . PHE A 1 80 ? -23.886 -23.286 -1.902 1.00 59.53 80 PHE A N 1
ATOM 639 C CA . PHE A 1 80 ? -25.129 -23.525 -1.165 1.00 59.53 80 PHE A CA 1
ATOM 640 C C . PHE A 1 80 ? -26.268 -22.565 -1.540 1.00 59.53 80 PHE A C 1
ATOM 642 O O . PHE A 1 80 ? -27.426 -22.977 -1.558 1.00 59.53 80 PHE A O 1
ATOM 649 N N . GLY A 1 81 ? -25.961 -21.304 -1.862 1.00 59.59 81 GLY A N 1
ATOM 650 C CA . GLY A 1 81 ? -26.973 -20.310 -2.232 1.00 59.59 81 GLY A CA 1
ATOM 651 C C . GLY A 1 81 ? -27.612 -20.590 -3.594 1.00 59.59 81 GLY A C 1
ATOM 652 O O . GLY A 1 81 ? -28.815 -20.409 -3.754 1.00 59.59 81 GLY A O 1
ATOM 653 N N . LEU A 1 82 ? -26.833 -21.098 -4.557 1.00 61.34 82 LEU A N 1
ATOM 654 C CA . LEU A 1 82 ? -27.346 -21.474 -5.880 1.00 61.34 82 LEU A CA 1
ATOM 655 C C . LEU A 1 82 ? -28.254 -22.709 -5.798 1.00 61.34 82 LEU A C 1
ATOM 657 O O . LEU A 1 82 ? -29.321 -22.718 -6.406 1.00 61.34 82 LEU A O 1
ATOM 661 N N . LEU A 1 83 ? -27.882 -23.718 -5.002 1.00 62.16 83 LEU A N 1
ATOM 662 C CA . LEU A 1 83 ? -28.701 -24.922 -4.814 1.00 62.16 83 LEU A CA 1
ATOM 663 C C . LEU A 1 83 ? -30.073 -24.614 -4.202 1.00 62.16 83 LEU A C 1
ATOM 665 O O . LEU A 1 83 ? -31.066 -25.181 -4.647 1.00 62.16 83 LEU A O 1
ATOM 669 N N . PHE A 1 84 ? -30.157 -23.689 -3.241 1.00 62.00 84 PHE A N 1
ATOM 670 C CA . PHE A 1 84 ? -31.443 -23.300 -2.648 1.00 62.00 84 PHE A CA 1
ATOM 671 C C . PHE A 1 84 ? -32.407 -22.701 -3.681 1.00 62.00 84 PHE A C 1
ATOM 673 O O . PHE A 1 84 ? -33.590 -23.033 -3.673 1.00 62.00 84 PHE A O 1
ATOM 680 N N . VAL A 1 85 ? -31.906 -21.875 -4.606 1.00 64.81 85 VAL A N 1
ATOM 681 C CA . VAL A 1 85 ? -32.719 -21.292 -5.685 1.00 64.81 85 VAL A CA 1
ATOM 682 C C . VAL A 1 85 ? -33.206 -22.376 -6.648 1.00 64.81 85 VAL A C 1
ATOM 684 O O . VAL A 1 85 ? -34.387 -22.389 -6.985 1.00 64.81 85 VAL A O 1
ATOM 687 N N . PHE A 1 86 ? -32.347 -23.317 -7.052 1.00 60.94 86 PHE A N 1
ATOM 688 C CA . PHE A 1 86 ? -32.757 -24.414 -7.938 1.00 60.94 86 PHE A CA 1
ATOM 689 C C . PHE A 1 86 ? -33.786 -25.347 -7.290 1.00 60.94 86 PHE A C 1
ATOM 691 O O . PHE A 1 86 ? -34.754 -25.720 -7.945 1.00 60.94 86 PHE A O 1
ATOM 698 N N . VAL A 1 87 ? -33.622 -25.687 -6.008 1.00 62.72 87 VAL A N 1
ATOM 699 C CA . VAL A 1 87 ? -34.580 -26.549 -5.297 1.00 62.72 87 VAL A CA 1
ATOM 700 C C . VAL A 1 87 ? -35.932 -25.848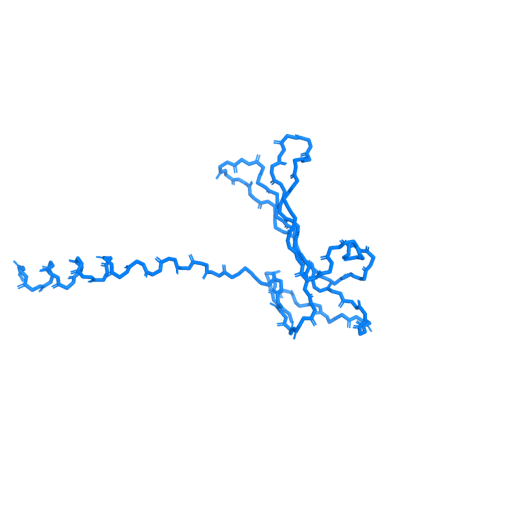 -5.135 1.00 62.72 87 VAL A C 1
ATOM 702 O O . VAL A 1 87 ? -36.954 -26.460 -5.424 1.00 62.72 87 VAL A O 1
ATOM 705 N N . PHE A 1 88 ? -35.963 -24.564 -4.761 1.00 60.22 88 PHE A N 1
ATOM 706 C CA . PHE A 1 88 ? -37.224 -23.818 -4.647 1.00 60.22 88 PHE A CA 1
ATOM 707 C C . PHE A 1 88 ? -37.935 -23.615 -5.991 1.00 60.22 88 PHE A C 1
ATOM 709 O O . PHE A 1 88 ? -39.154 -23.714 -6.033 1.00 60.22 88 PHE A O 1
ATOM 716 N N . ASN A 1 89 ? -37.206 -23.371 -7.086 1.00 55.12 89 ASN A N 1
ATOM 717 C CA . ASN A 1 89 ? -37.815 -23.202 -8.415 1.00 55.12 89 ASN A CA 1
ATOM 718 C C . ASN A 1 89 ? -38.266 -24.525 -9.058 1.00 55.12 89 ASN A C 1
ATOM 720 O O . ASN A 1 89 ? -39.007 -24.492 -10.031 1.00 55.12 89 ASN A O 1
ATOM 724 N N . TYR A 1 90 ? -37.805 -25.677 -8.559 1.00 61.66 90 TYR A N 1
ATOM 725 C CA . TYR A 1 90 ? -38.254 -26.991 -9.033 1.00 61.66 90 TYR A CA 1
ATOM 726 C C . TYR A 1 90 ? -39.421 -27.558 -8.204 1.00 61.66 90 TYR A C 1
ATOM 728 O O . TYR A 1 90 ? -40.168 -28.399 -8.693 1.00 61.66 90 TYR A O 1
ATOM 736 N N . PHE A 1 91 ? -39.572 -27.122 -6.948 1.00 56.12 91 PHE A N 1
ATOM 737 C CA . PHE A 1 91 ? -40.612 -27.594 -6.021 1.00 56.12 91 PHE A CA 1
ATOM 738 C C . PHE A 1 91 ? -41.820 -26.645 -5.865 1.00 56.12 91 PHE A C 1
ATOM 740 O O . PHE A 1 91 ? -42.701 -26.945 -5.057 1.00 56.12 91 PHE A O 1
ATOM 747 N N . VAL A 1 92 ? -41.882 -25.539 -6.620 1.00 48.44 92 VAL A N 1
ATOM 748 C CA . VAL A 1 92 ? -43.063 -24.657 -6.752 1.00 48.44 92 VAL A CA 1
ATOM 749 C C . VAL A 1 92 ? -43.638 -24.767 -8.154 1.00 48.44 92 VAL A C 1
ATOM 751 O O . VAL A 1 92 ? -42.837 -24.710 -9.111 1.00 48.44 92 VAL A O 1
#

Mean predicted aligned error: 12.0 Å